Protein AF-A0A532TBY2-F1 (afdb_monomer_lite)

pLDDT: mean 79.14, std 16.91, range [34.44, 95.12]

Structure (mmCIF, N/CA/C/O backbone):
data_AF-A0A532TBY2-F1
#
_entry.id   AF-A0A532TBY2-F1
#
loop_
_atom_site.group_PDB
_atom_site.id
_atom_site.type_symbol
_atom_site.label_atom_id
_atom_site.label_alt_id
_atom_site.label_comp_id
_atom_site.label_asym_id
_atom_site.label_entity_id
_atom_site.label_seq_id
_atom_site.pdbx_PDB_ins_code
_atom_site.Cartn_x
_atom_site.Cartn_y
_atom_site.Cartn_z
_atom_site.occupancy
_atom_site.B_iso_or_equiv
_atom_site.auth_seq_id
_atom_site.auth_comp_id
_atom_site.auth_asym_id
_atom_site.auth_atom_id
_atom_site.pdbx_PDB_model_num
ATOM 1 N N . MET A 1 1 ? -52.867 -1.252 0.198 1.00 46.47 1 MET A N 1
ATOM 2 C CA . MET A 1 1 ? -51.679 -1.343 1.067 1.00 46.47 1 MET A CA 1
ATOM 3 C C . MET A 1 1 ? -50.885 -2.524 0.565 1.00 46.47 1 MET A C 1
ATOM 5 O O . MET A 1 1 ? -51.457 -3.604 0.496 1.00 46.47 1 MET A O 1
ATOM 9 N N . ASP A 1 2 ? -49.665 -2.277 0.098 1.00 40.75 2 ASP A N 1
ATOM 10 C CA . ASP A 1 2 ? -48.792 -3.314 -0.454 1.00 40.75 2 ASP A CA 1
ATOM 11 C C . ASP A 1 2 ? -48.255 -4.172 0.709 1.00 40.75 2 ASP A C 1
ATOM 13 O O . ASP A 1 2 ? -47.658 -3.603 1.628 1.00 40.75 2 ASP A O 1
ATOM 17 N N . PRO A 1 3 ? -48.514 -5.491 0.752 1.00 50.41 3 PRO A N 1
ATOM 18 C CA . PRO A 1 3 ? -48.144 -6.336 1.888 1.00 50.41 3 PRO A CA 1
ATOM 19 C C . PRO A 1 3 ? -46.635 -6.616 1.986 1.00 50.41 3 PRO A C 1
ATOM 21 O O . PRO A 1 3 ? -46.193 -7.155 2.996 1.00 50.41 3 PRO A O 1
ATOM 24 N N . ASP A 1 4 ? -45.853 -6.191 0.991 1.00 57.22 4 ASP A N 1
ATOM 25 C CA . ASP A 1 4 ? -44.396 -6.358 0.949 1.00 57.22 4 ASP A CA 1
ATOM 26 C C . ASP A 1 4 ? -43.616 -5.123 1.435 1.00 57.22 4 ASP A C 1
ATOM 28 O O . ASP A 1 4 ? -42.388 -5.086 1.356 1.00 57.22 4 ASP A O 1
ATOM 32 N N . PHE A 1 5 ? -44.292 -4.097 1.965 1.00 47.56 5 PHE A N 1
ATOM 33 C CA . PHE A 1 5 ? -43.602 -2.926 2.507 1.00 47.56 5 PHE A CA 1
ATOM 34 C C . PHE A 1 5 ? -43.036 -3.217 3.905 1.00 47.56 5 PHE A C 1
ATOM 36 O O . PHE A 1 5 ? -43.682 -2.996 4.932 1.00 47.56 5 PHE A O 1
ATOM 43 N N . ASN A 1 6 ? -41.811 -3.741 3.939 1.00 52.81 6 ASN A N 1
ATOM 44 C CA . ASN A 1 6 ? -41.070 -4.003 5.162 1.00 52.81 6 ASN A CA 1
ATOM 45 C C . ASN A 1 6 ? -40.498 -2.698 5.743 1.00 52.81 6 ASN A C 1
ATOM 47 O O . ASN A 1 6 ? -39.566 -2.105 5.205 1.00 52.81 6 ASN A O 1
ATOM 51 N N . TYR A 1 7 ? -41.032 -2.281 6.891 1.00 45.72 7 TYR A N 1
ATOM 52 C CA . TYR A 1 7 ? -40.627 -1.070 7.615 1.00 45.72 7 TYR A CA 1
ATOM 53 C C . TYR A 1 7 ? -39.122 -1.039 7.973 1.00 45.72 7 TYR A C 1
ATOM 55 O O . TYR A 1 7 ? -38.561 0.032 8.187 1.00 45.72 7 TYR A O 1
ATOM 63 N N . TYR A 1 8 ? -38.445 -2.195 7.994 1.00 48.31 8 TYR A N 1
ATOM 64 C CA . TYR A 1 8 ? -37.008 -2.301 8.270 1.00 48.31 8 TYR A CA 1
ATOM 65 C C . TYR A 1 8 ? -36.092 -1.909 7.096 1.00 48.31 8 TYR A C 1
ATOM 67 O O . TYR A 1 8 ? -34.895 -1.732 7.317 1.00 48.31 8 TYR A O 1
ATOM 75 N N . ASP A 1 9 ? -36.622 -1.723 5.883 1.00 49.41 9 ASP A N 1
ATOM 76 C CA . ASP A 1 9 ? -35.820 -1.345 4.707 1.00 49.41 9 ASP A CA 1
ATOM 77 C C . ASP A 1 9 ? -35.548 0.171 4.608 1.00 49.41 9 ASP A C 1
ATOM 79 O O . ASP A 1 9 ? -34.761 0.606 3.767 1.00 49.41 9 ASP A O 1
ATOM 83 N N . LEU A 1 10 ? -36.171 0.990 5.465 1.00 50.66 10 LEU A N 1
ATOM 84 C CA . LEU A 1 10 ? -36.073 2.454 5.402 1.00 50.66 10 LEU A CA 1
ATOM 85 C C . LEU A 1 10 ? -34.952 3.067 6.257 1.00 50.66 10 LEU A C 1
ATOM 87 O O . LEU A 1 10 ? -34.584 4.213 6.006 1.00 50.66 10 LEU A O 1
ATOM 91 N N . GLU A 1 11 ? -34.379 2.340 7.224 1.00 55.34 11 GLU A N 1
ATOM 92 C CA . GLU A 1 11 ? -33.404 2.933 8.165 1.00 55.34 11 GLU A CA 1
ATOM 93 C C . GLU A 1 11 ? -32.125 2.114 8.414 1.00 55.34 11 GLU A C 1
ATOM 95 O O . GLU A 1 11 ? -31.192 2.616 9.040 1.00 55.34 11 GLU A O 1
ATOM 100 N N . MET A 1 12 ? -32.013 0.891 7.889 1.00 52.00 12 MET A N 1
ATOM 101 C CA . MET A 1 12 ? -30.827 0.045 8.074 1.00 52.00 12 MET A CA 1
ATOM 102 C C . MET A 1 12 ? -30.286 -0.375 6.706 1.00 52.00 12 MET A C 1
ATOM 104 O O . MET A 1 12 ? -31.001 -0.956 5.893 1.00 52.00 12 MET A O 1
ATOM 108 N N . GLY A 1 13 ? -29.022 -0.047 6.423 1.00 55.56 13 GLY A N 1
ATOM 109 C CA . GLY A 1 13 ? -28.364 -0.444 5.175 1.00 55.56 13 GLY A CA 1
ATOM 110 C C . GLY A 1 13 ? -28.440 -1.959 4.964 1.00 55.56 13 GLY A C 1
ATOM 111 O O . GLY A 1 13 ? -28.493 -2.730 5.921 1.00 55.56 13 GLY A O 1
ATOM 112 N N . SER A 1 14 ? -28.448 -2.412 3.707 1.00 57.00 14 SER A N 1
ATOM 113 C CA . SER A 1 14 ? -28.702 -3.825 3.402 1.00 57.00 14 SER A CA 1
ATOM 114 C C . SER A 1 14 ? -27.767 -4.766 4.199 1.00 57.00 14 SER A C 1
ATOM 116 O O . SER A 1 14 ? -26.567 -4.486 4.316 1.00 57.00 14 SER A O 1
ATOM 118 N N . PRO A 1 15 ? -28.226 -5.943 4.680 1.00 66.06 15 PRO A N 1
ATOM 119 C CA . PRO A 1 15 ? -27.411 -6.860 5.497 1.00 66.06 15 PRO A CA 1
ATOM 120 C C . PRO A 1 15 ? -26.077 -7.295 4.861 1.00 66.06 15 PRO A C 1
ATOM 122 O O . PRO A 1 15 ? -25.187 -7.827 5.530 1.00 66.06 15 PRO A O 1
ATOM 125 N N . LYS A 1 16 ? -25.927 -7.117 3.542 1.00 67.56 16 LYS A N 1
ATOM 126 C CA . LYS A 1 16 ? -24.687 -7.366 2.795 1.00 67.56 16 LYS A CA 1
ATOM 127 C C . LYS A 1 16 ? -23.683 -6.218 2.935 1.00 67.56 16 LYS A C 1
ATOM 129 O O . LYS A 1 16 ? -22.479 -6.472 2.985 1.00 67.56 16 LYS A O 1
ATOM 134 N N . GLU A 1 17 ? -24.142 -4.975 2.990 1.00 66.62 17 GLU A N 1
ATOM 135 C CA . GLU A 1 17 ? -23.295 -3.787 3.130 1.00 66.62 17 GLU A CA 1
ATOM 136 C C . GLU A 1 17 ? -22.767 -3.627 4.552 1.00 66.62 17 GLU A C 1
ATOM 138 O O . GLU A 1 17 ? -21.581 -3.337 4.731 1.00 66.62 17 GLU A O 1
ATOM 143 N N . GLU A 1 18 ? -23.582 -3.937 5.558 1.00 69.31 18 GLU A N 1
ATOM 144 C CA . GLU A 1 18 ? -23.143 -3.971 6.955 1.00 69.31 18 GLU A CA 1
ATOM 145 C C . GLU A 1 18 ? -22.053 -5.023 7.176 1.00 69.31 18 GLU A C 1
ATOM 147 O O . GLU A 1 18 ? -20.987 -4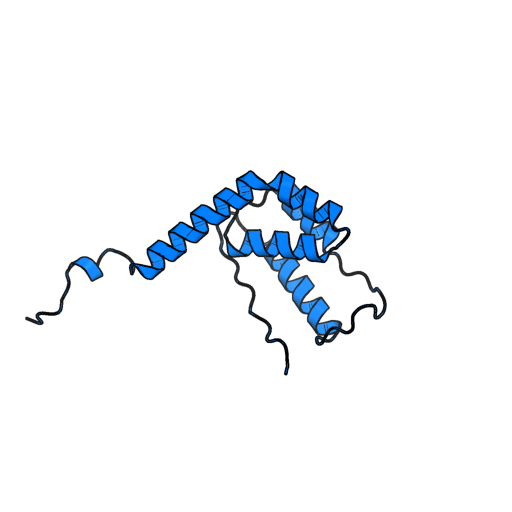.718 7.717 1.00 69.31 18 GLU A O 1
ATOM 152 N N . ARG A 1 19 ? -22.247 -6.247 6.661 1.00 72.31 19 ARG A N 1
ATOM 153 C CA . ARG A 1 19 ? -21.234 -7.316 6.732 1.00 72.31 19 ARG A CA 1
ATOM 154 C C . ARG A 1 19 ? -19.924 -6.931 6.060 1.00 72.31 19 ARG A C 1
ATOM 156 O O . ARG A 1 19 ? -18.855 -7.227 6.598 1.00 72.31 19 ARG A O 1
ATOM 163 N N . ARG A 1 20 ? -19.991 -6.285 4.890 1.00 77.00 20 ARG A N 1
ATOM 164 C CA . ARG A 1 20 ? -18.806 -5.784 4.173 1.00 77.00 20 ARG A CA 1
ATOM 165 C C . ARG A 1 20 ? -18.092 -4.715 4.990 1.00 77.00 20 ARG A C 1
ATOM 167 O O . ARG A 1 20 ? -16.873 -4.763 5.124 1.00 77.00 20 ARG A O 1
ATOM 174 N N . THR A 1 21 ? -18.841 -3.782 5.563 1.00 80.25 21 THR A N 1
ATOM 175 C CA . THR A 1 21 ? -18.299 -2.700 6.392 1.00 80.25 21 THR A CA 1
ATOM 176 C C . THR A 1 21 ? -17.634 -3.242 7.654 1.00 80.25 21 THR A C 1
ATOM 178 O O . THR A 1 21 ? -16.521 -2.833 7.988 1.00 80.25 21 THR A O 1
ATOM 181 N N . PHE A 1 22 ? -18.262 -4.213 8.318 1.00 83.19 22 PHE A N 1
ATOM 182 C CA . PHE A 1 22 ? -17.693 -4.898 9.474 1.00 83.19 22 PHE A CA 1
ATOM 183 C C . PHE A 1 22 ? -16.380 -5.604 9.130 1.00 83.19 22 PHE A C 1
ATOM 185 O O . PHE A 1 22 ? -15.372 -5.353 9.790 1.00 83.19 22 PHE A O 1
ATOM 192 N N . HIS A 1 23 ? -16.363 -6.425 8.073 1.00 83.06 23 HIS A N 1
ATOM 193 C CA . HIS A 1 23 ? -15.155 -7.139 7.645 1.00 83.06 23 HIS A CA 1
ATOM 194 C C . HIS A 1 23 ? -14.009 -6.182 7.336 1.00 83.06 23 HIS A C 1
ATOM 196 O O . HIS A 1 23 ? -12.881 -6.425 7.753 1.00 83.06 23 HIS A O 1
ATOM 202 N N . ARG A 1 24 ? -14.291 -5.058 6.673 1.00 83.00 24 ARG A N 1
ATOM 203 C CA . ARG A 1 24 ? -13.272 -4.041 6.389 1.00 83.00 24 ARG A CA 1
ATOM 204 C C . ARG A 1 24 ? -12.706 -3.430 7.663 1.00 83.00 24 ARG A C 1
ATOM 206 O O . ARG A 1 24 ? -11.496 -3.429 7.843 1.00 83.00 24 ARG A O 1
ATOM 213 N N . LYS A 1 25 ? -13.563 -2.997 8.594 1.00 86.25 25 LYS A N 1
ATOM 214 C CA . LYS A 1 25 ? -13.121 -2.452 9.891 1.00 86.25 25 LYS A CA 1
ATOM 215 C C . LYS A 1 25 ? -12.368 -3.480 10.736 1.00 86.25 25 LYS A C 1
ATOM 217 O O . LYS A 1 25 ? -11.506 -3.110 11.533 1.00 86.25 25 LYS A O 1
ATOM 222 N N . PHE A 1 26 ? -12.726 -4.756 10.636 1.00 89.50 26 PHE A N 1
ATOM 223 C CA . PHE A 1 26 ? -12.024 -5.838 11.316 1.00 89.50 26 PHE A CA 1
ATOM 224 C C . PHE A 1 26 ? -10.635 -6.058 10.704 1.00 89.50 26 PHE A C 1
ATOM 226 O O . PHE A 1 26 ? -9.640 -5.963 11.419 1.00 89.50 26 PHE A O 1
ATOM 233 N N . ASN A 1 27 ? -10.557 -6.234 9.384 1.00 90.31 27 ASN A N 1
ATOM 234 C CA . ASN A 1 27 ? -9.301 -6.446 8.665 1.00 90.31 27 ASN A CA 1
ATOM 235 C C . ASN A 1 27 ? -8.362 -5.243 8.784 1.00 90.31 27 ASN A C 1
ATOM 237 O O . ASN A 1 27 ? -7.187 -5.426 9.076 1.00 90.31 27 ASN A O 1
ATOM 241 N N . GLY A 1 28 ? -8.873 -4.014 8.670 1.00 89.88 28 GLY A N 1
ATOM 242 C CA . GLY A 1 28 ? -8.077 -2.804 8.876 1.00 89.88 28 GLY A CA 1
ATOM 243 C C . GLY A 1 28 ? -7.457 -2.742 10.276 1.00 89.88 28 GLY A C 1
ATOM 244 O O . GLY A 1 28 ? -6.294 -2.379 10.433 1.00 89.88 28 GLY A O 1
ATOM 245 N N . ARG A 1 29 ? -8.190 -3.178 11.311 1.00 92.00 29 ARG A N 1
ATOM 246 C CA . ARG A 1 29 ? -7.648 -3.290 12.676 1.00 92.00 29 ARG A CA 1
ATOM 247 C C . ARG A 1 29 ? -6.612 -4.401 12.811 1.00 92.00 29 ARG A C 1
ATOM 249 O O . ARG A 1 29 ? -5.649 -4.213 13.549 1.00 92.00 29 ARG A O 1
ATOM 256 N N . LEU A 1 30 ? -6.802 -5.527 12.129 1.00 92.69 30 LEU A N 1
ATOM 257 C CA . LEU A 1 30 ? -5.832 -6.620 12.111 1.00 92.69 30 LEU A CA 1
ATOM 258 C C . LEU A 1 30 ? -4.517 -6.171 11.463 1.00 92.69 30 LEU A C 1
ATOM 260 O O . LEU A 1 30 ? -3.462 -6.340 12.061 1.00 92.69 30 LEU A O 1
ATOM 264 N N . ILE A 1 31 ? -4.595 -5.512 10.304 1.00 92.44 31 ILE A N 1
ATOM 265 C CA . ILE A 1 31 ? -3.438 -4.942 9.600 1.00 92.44 31 ILE A CA 1
ATOM 266 C C . ILE A 1 31 ? -2.680 -3.980 10.516 1.00 92.44 31 ILE A C 1
ATOM 268 O O . ILE A 1 31 ? -1.474 -4.127 10.681 1.00 92.44 31 ILE A O 1
ATOM 272 N N . ASN A 1 32 ? -3.394 -3.072 11.192 1.00 90.88 32 ASN A N 1
ATOM 273 C CA . ASN A 1 32 ? -2.775 -2.135 12.131 1.00 90.88 32 ASN A CA 1
ATOM 274 C C . ASN A 1 32 ? -2.019 -2.834 13.271 1.00 90.88 32 ASN A C 1
ATOM 276 O O . ASN A 1 32 ? -0.997 -2.332 13.730 1.00 90.88 32 ASN A O 1
ATOM 280 N N . ARG A 1 33 ? -2.536 -3.967 13.763 1.00 92.81 33 ARG A N 1
ATOM 281 C CA . ARG A 1 33 ? -1.896 -4.740 14.837 1.00 92.81 33 ARG A CA 1
ATOM 282 C C . ARG A 1 33 ? -0.672 -5.506 14.355 1.00 92.81 33 ARG A C 1
ATOM 284 O O . ARG A 1 33 ? 0.238 -5.699 15.146 1.00 92.81 33 ARG A O 1
ATOM 291 N N . CYS A 1 34 ? -0.668 -5.921 13.094 1.00 92.44 34 CYS A N 1
ATOM 292 C CA . CYS A 1 34 ? 0.375 -6.753 12.506 1.00 92.44 34 CYS A CA 1
ATOM 293 C C . CYS A 1 34 ? 1.388 -5.947 11.677 1.00 92.44 34 CYS A C 1
ATOM 295 O O . CYS A 1 34 ? 2.041 -6.510 10.798 1.00 92.44 34 CYS A O 1
ATOM 297 N N . TYR A 1 35 ? 1.491 -4.625 11.872 1.00 88.25 35 TYR A N 1
ATOM 298 C CA . TYR A 1 35 ? 2.331 -3.798 11.005 1.00 88.25 35 TYR A CA 1
ATOM 299 C C . TYR A 1 35 ? 3.790 -4.216 11.015 1.00 88.25 35 TYR A C 1
ATOM 301 O O . TYR A 1 35 ? 4.390 -4.356 9.952 1.00 88.25 35 TYR A O 1
ATOM 309 N N . ASN A 1 36 ? 4.345 -4.434 12.202 1.00 90.25 36 ASN A N 1
ATOM 310 C CA . ASN A 1 36 ? 5.754 -4.769 12.356 1.00 90.25 36 ASN A CA 1
ATOM 311 C C . ASN A 1 36 ? 6.078 -6.089 11.655 1.00 90.25 36 ASN A C 1
ATOM 313 O O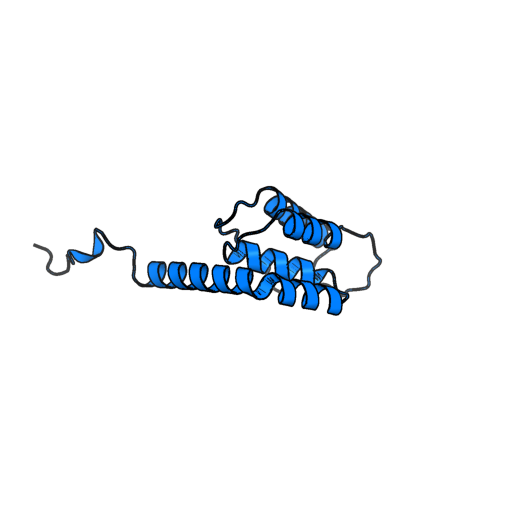 . ASN A 1 36 ? 7.068 -6.179 10.935 1.00 90.25 36 ASN A O 1
ATOM 317 N N . GLU A 1 37 ? 5.201 -7.079 11.793 1.00 93.62 37 GLU A N 1
ATOM 318 C CA . GLU A 1 37 ? 5.315 -8.384 11.158 1.00 93.62 37 GLU A CA 1
ATOM 319 C C . GLU A 1 37 ? 5.194 -8.269 9.636 1.00 93.62 37 GLU A C 1
ATOM 321 O O . GLU A 1 37 ? 6.013 -8.823 8.908 1.00 93.62 37 GLU A O 1
ATOM 326 N N . LEU A 1 38 ? 4.223 -7.501 9.134 1.00 91.12 38 LEU A N 1
ATOM 327 C CA . LEU A 1 38 ? 4.034 -7.286 7.697 1.00 91.12 38 LEU A CA 1
ATOM 328 C C . LEU A 1 38 ? 5.227 -6.560 7.060 1.00 91.12 38 LEU A C 1
ATOM 330 O O . LEU A 1 38 ? 5.676 -6.937 5.977 1.00 91.12 38 LEU A O 1
ATOM 334 N N . ILE A 1 39 ? 5.764 -5.546 7.738 1.00 91.00 39 ILE A N 1
ATOM 335 C CA . ILE A 1 39 ? 6.962 -4.812 7.313 1.00 91.00 39 ILE A CA 1
ATOM 336 C C . ILE A 1 39 ? 8.175 -5.737 7.327 1.00 91.00 39 ILE A C 1
ATOM 338 O O . ILE A 1 39 ? 8.930 -5.780 6.355 1.00 91.00 39 ILE A O 1
ATOM 342 N N . GLN A 1 40 ? 8.346 -6.523 8.390 1.00 92.56 40 GLN A N 1
ATOM 343 C CA . GLN A 1 40 ? 9.426 -7.495 8.491 1.00 92.56 40 GLN A CA 1
ATOM 344 C C . GLN A 1 40 ? 9.348 -8.529 7.363 1.00 92.56 40 GLN A C 1
ATOM 346 O O . GLN A 1 40 ? 10.359 -8.781 6.707 1.00 92.56 40 GLN A O 1
ATOM 351 N N . CYS A 1 41 ? 8.163 -9.069 7.072 1.00 90.44 41 CYS A N 1
ATOM 352 C CA . CYS A 1 41 ? 7.948 -9.961 5.936 1.00 90.44 41 CYS A CA 1
ATOM 353 C C . CYS A 1 41 ? 8.293 -9.280 4.604 1.00 90.44 41 CYS A C 1
ATOM 355 O O . CYS A 1 41 ? 8.952 -9.888 3.757 1.00 90.44 41 CYS A O 1
ATOM 357 N N . ALA A 1 42 ? 7.903 -8.014 4.416 1.00 89.50 42 ALA A N 1
ATOM 358 C CA . ALA A 1 42 ? 8.237 -7.262 3.210 1.00 89.50 42 ALA A CA 1
ATOM 359 C C . ALA A 1 42 ? 9.756 -7.104 3.040 1.00 89.50 42 ALA A C 1
ATOM 361 O O . ALA A 1 42 ? 10.279 -7.386 1.960 1.00 89.50 42 ALA A O 1
ATOM 362 N N . HIS A 1 43 ? 10.480 -6.766 4.108 1.00 88.69 43 HIS A N 1
ATOM 363 C CA . HIS A 1 43 ? 11.942 -6.702 4.095 1.00 88.69 43 HIS A CA 1
ATOM 364 C C . HIS A 1 43 ? 12.593 -8.065 3.823 1.00 88.69 43 HIS A C 1
ATOM 366 O O . HIS A 1 43 ? 13.474 -8.161 2.970 1.00 88.69 43 HIS A O 1
ATOM 372 N N . GLN A 1 44 ? 12.144 -9.126 4.498 1.00 91.62 44 GLN A N 1
ATOM 373 C CA . GLN A 1 44 ? 12.686 -10.481 4.342 1.00 91.62 44 GLN A CA 1
ATOM 374 C C . GLN A 1 44 ? 12.481 -11.046 2.935 1.00 91.62 44 GLN A C 1
ATOM 376 O O . GLN A 1 44 ? 13.316 -11.804 2.449 1.00 91.62 44 GLN A O 1
ATOM 381 N N . SER A 1 45 ? 11.398 -10.657 2.257 1.00 86.12 45 SER A N 1
ATOM 382 C CA . SER A 1 45 ? 11.111 -11.113 0.895 1.00 86.12 45 SER A CA 1
ATOM 383 C C . SER A 1 45 ? 12.137 -10.647 -0.146 1.00 86.12 45 SER A C 1
ATOM 385 O O . SER A 1 45 ? 12.159 -11.180 -1.255 1.00 86.12 45 SER A O 1
ATOM 387 N N . ASN A 1 46 ? 12.941 -9.622 0.174 1.00 78.31 46 ASN A N 1
ATOM 388 C CA . ASN A 1 46 ? 13.829 -8.926 -0.761 1.00 78.31 46 ASN A CA 1
ATOM 389 C C . ASN A 1 46 ? 13.124 -8.533 -2.082 1.00 78.31 46 ASN A C 1
ATOM 391 O O . ASN A 1 46 ? 13.728 -8.492 -3.156 1.00 78.31 46 ASN A O 1
ATOM 395 N N . SER A 1 47 ? 11.811 -8.282 -2.014 1.00 82.19 47 SER A N 1
ATOM 396 C CA . SER A 1 47 ? 10.951 -8.029 -3.164 1.00 82.19 47 SER A CA 1
ATOM 397 C C . SER A 1 47 ? 10.186 -6.729 -2.991 1.00 82.19 47 SER A C 1
ATOM 399 O O . SER A 1 47 ? 9.412 -6.538 -2.057 1.00 82.19 47 SER A O 1
ATOM 401 N N . ARG A 1 48 ? 10.322 -5.843 -3.976 1.00 83.38 48 ARG A N 1
ATOM 402 C CA . ARG A 1 48 ? 9.561 -4.586 -4.042 1.00 83.38 48 ARG A CA 1
ATOM 403 C C . ARG A 1 48 ? 8.058 -4.814 -4.131 1.00 83.38 48 ARG A C 1
ATOM 405 O O . ARG A 1 48 ? 7.279 -4.034 -3.595 1.00 83.38 48 ARG A O 1
ATOM 412 N N . PHE A 1 49 ? 7.652 -5.921 -4.754 1.00 85.06 49 PHE A N 1
ATOM 413 C CA . PHE A 1 49 ? 6.247 -6.301 -4.824 1.00 85.06 49 PHE A CA 1
ATOM 414 C C . PHE A 1 49 ? 5.641 -6.563 -3.447 1.00 85.06 49 PHE A C 1
ATOM 416 O O . PHE A 1 49 ? 4.443 -6.363 -3.292 1.00 85.06 49 PHE A O 1
ATOM 423 N N . ALA A 1 50 ? 6.434 -6.949 -2.442 1.00 89.75 50 ALA A N 1
ATOM 424 C CA . ALA A 1 50 ? 5.916 -7.106 -1.089 1.00 89.75 50 ALA A CA 1
ATOM 425 C C . ALA A 1 50 ? 5.511 -5.755 -0.478 1.00 89.75 50 ALA A C 1
ATOM 427 O O . ALA A 1 50 ? 4.461 -5.664 0.151 1.00 89.75 50 ALA A O 1
ATOM 428 N N . PHE A 1 51 ? 6.268 -4.685 -0.746 1.00 92.00 51 PHE A N 1
ATOM 429 C CA . PHE A 1 51 ? 5.874 -3.327 -0.354 1.00 92.00 51 PHE A CA 1
ATOM 430 C C . PHE A 1 51 ? 4.659 -2.826 -1.141 1.00 92.00 51 PHE A C 1
ATOM 432 O O . PHE A 1 51 ? 3.787 -2.178 -0.564 1.00 92.00 51 PHE A O 1
ATOM 439 N N . HIS A 1 52 ? 4.547 -3.175 -2.428 1.00 91.25 52 HIS A N 1
ATOM 440 C CA . HIS A 1 52 ? 3.340 -2.873 -3.207 1.00 91.25 52 HIS A CA 1
ATOM 441 C C . HIS A 1 52 ? 2.115 -3.585 -2.621 1.00 91.25 52 HIS A C 1
ATOM 443 O O . HIS A 1 52 ? 1.086 -2.954 -2.405 1.00 91.25 52 HIS A O 1
ATOM 449 N N . ALA A 1 53 ? 2.235 -4.881 -2.323 1.00 90.62 53 ALA A N 1
ATOM 450 C CA . ALA A 1 53 ? 1.167 -5.676 -1.728 1.00 90.62 53 ALA A CA 1
ATOM 451 C C . ALA A 1 53 ? 0.758 -5.125 -0.357 1.00 90.62 53 ALA A C 1
ATOM 453 O O . ALA A 1 53 ? -0.432 -4.980 -0.096 1.00 90.62 53 ALA A O 1
ATOM 454 N N . LEU A 1 54 ? 1.727 -4.745 0.481 1.00 93.31 54 LEU A N 1
ATOM 455 C CA . LEU A 1 54 ? 1.463 -4.097 1.763 1.00 93.31 54 LEU A CA 1
ATOM 456 C C . LEU A 1 54 ? 0.653 -2.808 1.583 1.00 93.31 54 LEU A C 1
ATOM 458 O O . LEU A 1 54 ? -0.376 -2.637 2.234 1.00 93.31 54 LEU A O 1
ATOM 462 N N . GLY A 1 55 ? 1.075 -1.929 0.671 1.00 94.19 55 GLY A N 1
ATOM 463 C CA . GLY A 1 55 ? 0.342 -0.699 0.378 1.00 94.19 55 GLY A CA 1
ATOM 464 C C . GLY A 1 55 ? -1.072 -0.969 -0.131 1.00 94.19 55 GLY A C 1
ATOM 465 O O . GLY A 1 55 ? -2.017 -0.377 0.377 1.00 94.19 55 GLY A O 1
ATOM 466 N N . VAL A 1 56 ? -1.240 -1.901 -1.072 1.00 93.12 56 VAL A N 1
ATOM 467 C CA . VAL A 1 56 ? -2.562 -2.282 -1.596 1.00 93.12 56 VAL A CA 1
ATOM 468 C C . VAL A 1 56 ? -3.465 -2.810 -0.483 1.00 93.12 56 VAL A C 1
ATOM 470 O O . VAL A 1 56 ? -4.591 -2.342 -0.358 1.00 93.12 56 VAL A O 1
ATOM 473 N N . ILE A 1 57 ? -2.971 -3.707 0.373 1.00 92.00 57 ILE A N 1
ATOM 474 C CA . ILE A 1 57 ? -3.738 -4.258 1.498 1.00 92.00 57 ILE A CA 1
ATOM 475 C C . ILE A 1 57 ? -4.193 -3.141 2.448 1.00 92.00 57 ILE A C 1
ATOM 477 O O . ILE A 1 57 ? -5.355 -3.109 2.851 1.00 92.00 57 ILE A O 1
ATOM 481 N N . ILE A 1 58 ? -3.315 -2.193 2.786 1.00 93.69 58 ILE A N 1
ATOM 482 C CA . ILE A 1 58 ? -3.681 -1.062 3.652 1.00 93.69 58 ILE A CA 1
ATOM 483 C C . ILE A 1 58 ? -4.792 -0.224 3.010 1.00 93.69 58 ILE A C 1
ATOM 485 O O . ILE A 1 58 ? -5.797 0.066 3.660 1.00 93.69 58 ILE A O 1
ATOM 489 N N . LEU A 1 59 ? -4.624 0.122 1.734 1.00 94.19 59 LEU A N 1
ATOM 490 C CA . LEU A 1 59 ? -5.541 0.958 0.962 1.00 94.19 59 LEU A CA 1
ATOM 491 C C . LEU A 1 59 ? -6.915 0.300 0.737 1.00 94.19 59 LEU A C 1
ATOM 493 O O . LEU A 1 59 ? -7.946 0.966 0.828 1.00 94.19 59 LEU A O 1
ATOM 497 N N . GLU A 1 60 ? -6.956 -1.007 0.473 1.00 91.69 60 GLU A N 1
ATOM 498 C CA . GLU A 1 60 ? -8.201 -1.746 0.225 1.00 91.69 60 GLU A CA 1
ATOM 499 C C . GLU A 1 60 ? -9.053 -1.924 1.486 1.00 91.69 60 GLU A C 1
ATOM 501 O O . GLU A 1 60 ? -10.287 -1.965 1.411 1.00 91.69 60 GLU A O 1
ATOM 506 N N . TYR A 1 61 ? -8.409 -2.028 2.649 1.00 92.19 61 TYR A N 1
ATOM 507 C CA . TYR A 1 61 ? -9.091 -2.219 3.929 1.00 92.19 61 TYR A CA 1
ATOM 508 C C . TYR A 1 61 ? -9.226 -0.939 4.755 1.00 92.19 61 TYR A C 1
ATOM 510 O O . TYR A 1 61 ? -9.833 -0.983 5.828 1.00 92.19 61 TYR A O 1
ATOM 518 N N . GLY A 1 62 ? -8.707 0.189 4.268 1.00 91.69 62 GLY A N 1
ATOM 519 C CA . GLY A 1 62 ? -8.738 1.461 4.983 1.00 91.69 62 GLY A CA 1
ATOM 520 C C . GLY A 1 62 ? -7.975 1.409 6.307 1.00 91.69 62 GLY A C 1
ATOM 521 O O . GLY A 1 62 ? -8.422 1.962 7.313 1.00 91.69 62 GLY A O 1
ATOM 522 N N . ALA A 1 63 ? -6.861 0.674 6.356 1.00 93.81 63 ALA A N 1
ATOM 523 C CA . ALA A 1 63 ? -6.037 0.599 7.559 1.00 93.81 63 ALA A CA 1
ATOM 524 C C . ALA A 1 63 ? -5.292 1.930 7.785 1.00 93.81 63 ALA A C 1
ATOM 526 O O . ALA A 1 63 ? -5.073 2.704 6.853 1.00 93.81 63 ALA A O 1
ATOM 527 N N . LYS A 1 64 ? -4.922 2.238 9.031 1.00 93.44 64 LYS A N 1
ATOM 528 C CA . LYS A 1 64 ? -4.243 3.507 9.342 1.00 93.44 64 LYS A CA 1
ATOM 529 C C . LYS A 1 64 ? -2.841 3.476 8.770 1.00 93.44 64 LYS A C 1
ATOM 531 O O . LYS A 1 64 ? -2.134 2.535 9.090 1.00 93.44 64 LYS A O 1
ATOM 536 N N . MET A 1 65 ? -2.397 4.464 8.013 1.00 93.56 65 MET A N 1
ATOM 537 C CA . MET A 1 65 ? -1.061 4.463 7.421 1.00 93.56 65 MET A CA 1
ATOM 538 C C . MET A 1 65 ? -0.220 5.591 8.021 1.00 93.56 65 MET A C 1
ATOM 540 O O . MET A 1 65 ? -0.248 6.704 7.497 1.00 93.56 65 MET A O 1
ATOM 544 N N . PRO A 1 66 ? 0.558 5.321 9.088 1.00 92.25 66 PRO A N 1
ATOM 545 C CA . PRO A 1 66 ? 1.503 6.300 9.606 1.00 92.25 66 PRO A CA 1
ATOM 546 C C . PRO A 1 66 ? 2.456 6.785 8.508 1.00 92.25 66 PRO A C 1
ATOM 548 O O . PRO A 1 66 ? 2.856 6.004 7.638 1.00 92.25 66 PRO A O 1
ATOM 551 N N . ASP A 1 67 ? 2.869 8.050 8.580 1.00 92.81 67 ASP A N 1
ATOM 552 C CA . ASP A 1 67 ? 3.733 8.673 7.569 1.00 92.81 67 ASP A CA 1
ATOM 553 C C . ASP A 1 67 ? 5.044 7.913 7.348 1.00 92.81 67 ASP A C 1
ATOM 555 O O . ASP A 1 67 ? 5.551 7.858 6.230 1.00 92.81 67 ASP A O 1
ATOM 559 N N . GLU A 1 68 ? 5.587 7.292 8.393 1.00 91.69 68 GLU A N 1
ATOM 560 C CA . GLU A 1 68 ? 6.783 6.449 8.318 1.00 91.69 68 GLU A CA 1
ATOM 561 C C . GLU A 1 68 ? 6.562 5.226 7.420 1.00 91.69 68 GLU A C 1
ATOM 563 O O . GLU A 1 68 ? 7.386 4.932 6.555 1.00 91.69 68 GLU A O 1
ATOM 568 N N . ILE A 1 69 ? 5.410 4.562 7.555 1.00 91.31 69 ILE A N 1
ATOM 569 C CA . ILE A 1 69 ? 5.030 3.410 6.727 1.00 91.31 69 ILE A CA 1
ATOM 570 C C . ILE A 1 69 ? 4.759 3.856 5.294 1.00 91.31 69 ILE A C 1
ATOM 572 O O . ILE A 1 69 ? 5.217 3.216 4.347 1.00 91.31 69 ILE A O 1
ATOM 576 N N . LYS A 1 70 ? 4.068 4.989 5.125 1.00 94.19 70 LYS A N 1
ATOM 577 C CA . LYS A 1 70 ? 3.814 5.592 3.812 1.00 94.19 70 LYS A CA 1
ATOM 578 C C . LYS A 1 70 ? 5.130 5.880 3.082 1.00 94.19 70 LYS A C 1
ATOM 580 O O . LYS A 1 70 ? 5.307 5.450 1.942 1.00 94.19 70 LYS A O 1
ATOM 585 N N . LYS A 1 71 ? 6.077 6.549 3.749 1.00 93.50 71 LYS A N 1
ATOM 586 C CA . LYS A 1 71 ? 7.420 6.835 3.217 1.00 93.50 71 LYS A CA 1
ATOM 587 C C . LYS A 1 71 ? 8.168 5.552 2.872 1.00 93.50 71 LYS A C 1
ATOM 589 O O . LYS A 1 71 ? 8.656 5.434 1.752 1.00 93.50 71 LYS A 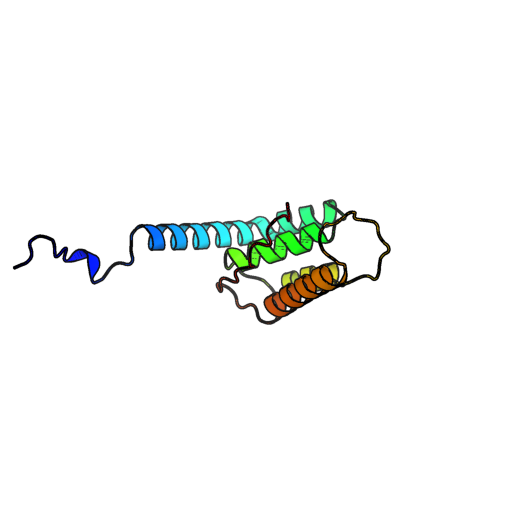O 1
ATOM 594 N N . LEU A 1 72 ? 8.173 4.573 3.778 1.00 92.88 72 LEU A N 1
ATOM 595 C CA . LEU A 1 72 ? 8.831 3.285 3.573 1.00 92.88 72 LEU A CA 1
ATOM 596 C C . LEU A 1 72 ? 8.314 2.571 2.317 1.00 92.88 72 LEU A C 1
ATOM 598 O O . LEU A 1 72 ? 9.108 2.111 1.493 1.00 92.88 72 LEU A O 1
ATOM 602 N N . ILE A 1 73 ? 6.992 2.499 2.138 1.00 93.25 73 ILE A N 1
ATOM 603 C CA . ILE A 1 73 ? 6.385 1.881 0.954 1.00 93.25 73 ILE A CA 1
ATOM 604 C C . ILE A 1 73 ? 6.802 2.645 -0.305 1.00 93.25 73 ILE A C 1
ATOM 606 O O . ILE A 1 73 ? 7.270 2.024 -1.258 1.00 93.25 73 ILE A O 1
ATOM 610 N N . ILE A 1 74 ? 6.692 3.977 -0.319 1.00 92.50 74 ILE A N 1
ATOM 611 C CA . ILE A 1 74 ? 7.029 4.804 -1.490 1.00 92.50 74 ILE A CA 1
ATOM 612 C C . ILE A 1 74 ? 8.505 4.655 -1.882 1.00 92.50 74 ILE A C 1
ATOM 614 O O . ILE A 1 74 ? 8.820 4.481 -3.062 1.00 92.50 74 ILE A O 1
ATOM 618 N N . GLU A 1 75 ? 9.420 4.682 -0.916 1.00 91.38 75 GLU A N 1
ATOM 619 C CA . GLU A 1 75 ? 10.859 4.535 -1.155 1.00 91.38 75 GLU A CA 1
ATOM 620 C C . GLU A 1 75 ? 11.205 3.182 -1.781 1.00 91.38 75 GLU A C 1
ATOM 622 O O . GLU A 1 75 ? 11.992 3.116 -2.732 1.00 91.38 75 GLU A O 1
ATOM 627 N N . ASN A 1 76 ? 10.553 2.115 -1.318 1.00 89.50 76 ASN A N 1
ATOM 628 C CA . ASN A 1 76 ? 10.731 0.768 -1.855 1.00 89.50 76 ASN A CA 1
ATOM 629 C C . ASN A 1 76 ? 9.977 0.531 -3.176 1.00 89.50 76 ASN A C 1
ATOM 631 O O . ASN A 1 76 ? 10.308 -0.403 -3.910 1.00 89.50 76 ASN A O 1
ATOM 635 N N . SER A 1 77 ? 9.034 1.410 -3.526 1.00 86.62 77 SER A N 1
ATOM 636 C CA . SER A 1 77 ? 8.217 1.342 -4.746 1.00 86.62 77 SER A CA 1
ATOM 637 C C . SER A 1 77 ? 8.770 2.177 -5.908 1.00 86.62 77 SER A C 1
ATOM 639 O O . SER A 1 77 ? 8.104 2.349 -6.923 1.00 86.62 77 SER A O 1
ATOM 641 N N . ARG A 1 78 ? 9.986 2.733 -5.817 1.00 82.50 78 ARG A N 1
ATOM 642 C CA . ARG A 1 78 ? 10.547 3.554 -6.908 1.00 82.50 78 ARG A CA 1
ATOM 643 C C . ARG A 1 78 ? 10.747 2.743 -8.189 1.00 82.50 78 ARG A C 1
ATOM 645 O O . ARG A 1 78 ? 11.368 1.675 -8.166 1.00 82.50 78 ARG A O 1
ATOM 652 N N . TRP A 1 79 ? 10.312 3.291 -9.326 1.00 78.62 79 TRP A N 1
ATOM 653 C CA . TRP A 1 79 ? 10.642 2.729 -10.636 1.00 78.62 79 TRP A CA 1
ATOM 654 C C . TRP A 1 79 ? 12.164 2.680 -10.798 1.00 78.62 79 TRP A C 1
ATOM 656 O O . TRP A 1 79 ? 12.838 3.700 -10.690 1.00 78.62 79 TRP A O 1
ATOM 666 N N . ILE A 1 80 ? 12.709 1.489 -11.033 1.00 72.06 80 ILE A N 1
ATOM 667 C CA . ILE A 1 80 ? 14.090 1.335 -11.485 1.00 72.06 80 ILE A CA 1
ATOM 668 C C . ILE A 1 80 ? 14.008 0.861 -12.924 1.00 72.06 80 ILE A C 1
ATOM 670 O O . ILE A 1 80 ? 13.359 -0.152 -13.199 1.00 72.06 80 ILE A O 1
ATOM 674 N N . ASP A 1 81 ? 14.693 1.574 -13.817 1.00 57.34 81 ASP A N 1
ATOM 675 C CA . ASP A 1 81 ? 14.938 1.145 -15.190 1.00 57.34 81 ASP A CA 1
ATOM 676 C C . ASP A 1 81 ? 15.840 -0.099 -15.167 1.00 57.34 81 ASP A C 1
ATOM 678 O O . ASP A 1 81 ? 17.063 -0.058 -15.268 1.00 57.34 81 ASP A O 1
ATOM 682 N N . GLY A 1 82 ? 15.210 -1.242 -14.915 1.00 51.56 82 GLY A N 1
ATOM 683 C CA . GLY A 1 82 ? 15.850 -2.524 -14.695 1.00 51.56 82 GLY A CA 1
ATOM 684 C C . GLY A 1 82 ? 15.375 -3.518 -15.737 1.00 51.56 82 GLY A C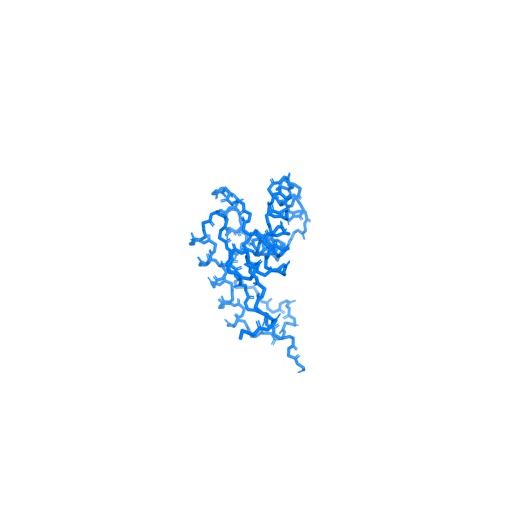 1
ATOM 685 O O . GLY A 1 82 ? 14.317 -4.121 -15.581 1.00 51.56 82 GLY A O 1
ATOM 686 N N . ARG A 1 83 ? 16.184 -3.661 -16.792 1.00 46.44 83 ARG A N 1
ATOM 687 C CA . ARG A 1 83 ? 16.194 -4.724 -17.814 1.00 46.44 83 ARG A CA 1
ATOM 688 C C . ARG A 1 83 ? 15.275 -5.912 -17.505 1.00 46.44 83 ARG A C 1
ATOM 690 O O . ARG A 1 83 ? 15.542 -6.640 -16.554 1.00 46.44 83 ARG A O 1
ATOM 697 N N . ASN A 1 84 ? 14.271 -6.123 -18.360 1.00 47.62 84 ASN A N 1
ATOM 698 C CA . ASN A 1 84 ? 13.798 -7.404 -18.923 1.00 47.62 84 ASN A CA 1
ATOM 699 C C . ASN A 1 84 ? 13.791 -8.686 -18.057 1.00 47.62 84 ASN A C 1
ATOM 701 O O . ASN A 1 84 ? 13.774 -9.780 -18.609 1.00 47.62 84 ASN A O 1
ATOM 705 N N . ARG A 1 85 ? 13.773 -8.615 -16.723 1.00 48.22 85 ARG A N 1
ATOM 706 C CA . ARG A 1 85 ? 13.831 -9.820 -15.874 1.00 48.22 85 ARG A CA 1
ATOM 707 C C . ARG A 1 85 ? 12.488 -10.489 -15.636 1.00 48.22 85 ARG A C 1
ATOM 709 O O . ARG A 1 85 ? 12.443 -11.555 -15.037 1.00 48.22 85 ARG A O 1
ATOM 716 N N . PHE A 1 86 ? 11.413 -9.917 -16.160 1.00 51.88 86 PHE A N 1
ATOM 717 C CA . PHE A 1 86 ? 10.105 -10.530 -16.077 1.00 51.88 86 PHE A CA 1
ATOM 718 C C . PHE A 1 86 ? 9.498 -10.672 -17.467 1.00 51.88 86 PHE A C 1
ATOM 720 O O . PHE A 1 86 ? 9.254 -9.672 -18.145 1.00 51.88 86 PHE A O 1
ATOM 727 N N . LYS A 1 87 ? 9.196 -11.918 -17.851 1.00 53.84 87 LYS A N 1
ATOM 728 C CA . LYS A 1 87 ? 8.176 -12.244 -18.856 1.00 53.84 87 LYS A CA 1
ATOM 729 C C . LYS A 1 87 ? 6.802 -11.847 -18.295 1.00 53.84 87 LYS A C 1
ATOM 731 O O . LYS A 1 87 ? 5.990 -12.700 -17.960 1.00 53.84 87 LYS A O 1
ATOM 736 N N . HIS A 1 88 ? 6.573 -10.556 -18.074 1.00 60.12 88 HIS A N 1
ATOM 737 C CA . HIS A 1 88 ? 5.262 -10.062 -17.670 1.00 60.12 88 HIS A CA 1
ATOM 738 C C . HIS A 1 88 ? 4.423 -9.791 -18.912 1.00 60.12 88 HIS A C 1
ATOM 740 O O . HIS A 1 88 ? 4.926 -9.246 -19.890 1.00 60.12 88 HIS A O 1
ATOM 746 N N . LYS A 1 89 ? 3.140 -10.158 -18.835 1.00 65.06 89 LYS A N 1
ATOM 747 C CA . LYS A 1 89 ? 2.157 -9.943 -19.904 1.00 65.06 89 LYS A CA 1
ATOM 748 C C . LYS A 1 89 ? 1.937 -8.451 -20.211 1.00 65.06 89 LYS A C 1
ATOM 750 O O . LYS A 1 89 ? 1.622 -8.110 -21.340 1.00 65.06 89 LYS A O 1
ATOM 755 N N . LEU A 1 90 ? 2.143 -7.575 -19.220 1.00 69.25 90 LEU A N 1
ATOM 756 C CA . LEU A 1 90 ? 1.973 -6.125 -19.357 1.00 69.25 90 LEU A CA 1
ATOM 757 C C . LEU A 1 90 ? 3.232 -5.430 -19.880 1.00 69.25 90 LEU A C 1
ATOM 759 O O . LEU A 1 90 ? 4.355 -5.663 -19.396 1.00 69.25 90 LEU A O 1
ATOM 763 N N . ALA A 1 91 ? 3.023 -4.482 -20.792 1.00 78.31 91 ALA A N 1
ATOM 764 C CA . ALA A 1 91 ? 4.091 -3.652 -21.322 1.00 78.31 91 ALA A CA 1
ATOM 765 C C . ALA A 1 91 ? 4.780 -2.861 -20.186 1.00 78.31 91 ALA A C 1
ATOM 767 O O . ALA A 1 91 ? 4.144 -2.493 -19.192 1.00 78.31 91 ALA A O 1
ATOM 768 N N . PRO A 1 92 ? 6.093 -2.573 -20.285 1.00 78.31 92 PRO A N 1
ATOM 769 C CA . PRO A 1 92 ? 6.790 -1.739 -19.302 1.00 78.31 92 PRO A CA 1
ATOM 770 C C . PRO A 1 92 ? 6.096 -0.393 -19.035 1.00 78.31 92 PRO A C 1
ATOM 772 O O . PRO A 1 92 ? 6.057 0.064 -17.895 1.00 78.31 92 PRO A O 1
ATOM 775 N N . THR A 1 93 ? 5.509 0.212 -20.070 1.00 82.69 93 THR A N 1
ATOM 776 C CA . THR A 1 93 ? 4.751 1.470 -20.002 1.00 82.69 93 THR A CA 1
ATOM 777 C C . THR A 1 93 ? 3.496 1.356 -19.138 1.00 82.69 93 THR A C 1
ATOM 779 O O . THR A 1 93 ? 3.245 2.230 -18.310 1.00 82.69 93 THR A O 1
ATOM 782 N N . GLU A 1 94 ? 2.739 0.266 -19.262 1.00 82.69 94 GLU A N 1
ATOM 783 C CA . GLU A 1 94 ? 1.545 0.012 -18.447 1.00 82.69 94 GLU A CA 1
ATOM 784 C C . GLU A 1 94 ? 1.916 -0.227 -16.988 1.00 82.69 94 GLU A C 1
ATOM 786 O O . GLU A 1 94 ? 1.340 0.385 -16.093 1.00 82.69 94 GLU A O 1
ATOM 791 N N . ARG A 1 95 ? 2.943 -1.046 -16.733 1.00 80.00 95 ARG A N 1
ATOM 792 C CA . ARG A 1 95 ? 3.449 -1.283 -15.371 1.00 80.00 95 ARG A CA 1
ATOM 793 C C . ARG A 1 95 ? 3.897 0.010 -14.698 1.00 80.00 95 ARG A C 1
ATOM 795 O O . ARG A 1 95 ? 3.595 0.230 -13.529 1.00 80.00 95 ARG A O 1
ATOM 802 N N . LYS A 1 96 ? 4.573 0.882 -15.447 1.00 85.81 96 LYS A N 1
ATOM 803 C CA . LYS A 1 96 ? 4.972 2.212 -14.983 1.00 85.81 96 LYS A CA 1
ATOM 804 C C . LYS A 1 96 ? 3.752 3.082 -14.659 1.00 85.81 96 LYS A C 1
ATOM 806 O O . LYS A 1 96 ? 3.740 3.724 -13.614 1.00 85.81 96 LYS A O 1
ATOM 811 N N . LYS A 1 97 ? 2.707 3.055 -15.494 1.00 87.25 97 LYS A N 1
ATOM 812 C CA . LYS A 1 97 ? 1.439 3.756 -15.229 1.00 87.25 97 LYS A CA 1
ATOM 813 C C . LYS A 1 97 ? 0.771 3.264 -13.941 1.00 87.25 97 LYS A C 1
ATOM 815 O O . LYS A 1 97 ? 0.409 4.093 -13.115 1.00 87.25 97 LYS A O 1
ATOM 820 N N . TYR A 1 98 ? 0.663 1.949 -13.739 1.00 87.25 98 TYR A N 1
ATOM 821 C CA . TYR A 1 98 ? 0.098 1.379 -12.508 1.00 87.25 98 TYR A CA 1
ATOM 822 C C . TYR A 1 98 ? 0.904 1.753 -11.269 1.00 87.25 98 TYR A C 1
ATOM 824 O O . TYR A 1 98 ? 0.325 2.082 -10.239 1.00 87.25 98 TYR A O 1
ATOM 832 N N . LEU A 1 99 ? 2.233 1.738 -11.367 1.00 89.44 99 LEU A N 1
ATOM 833 C CA . LEU A 1 99 ? 3.093 2.128 -10.259 1.00 89.44 99 LEU A CA 1
ATOM 834 C C . LEU A 1 99 ? 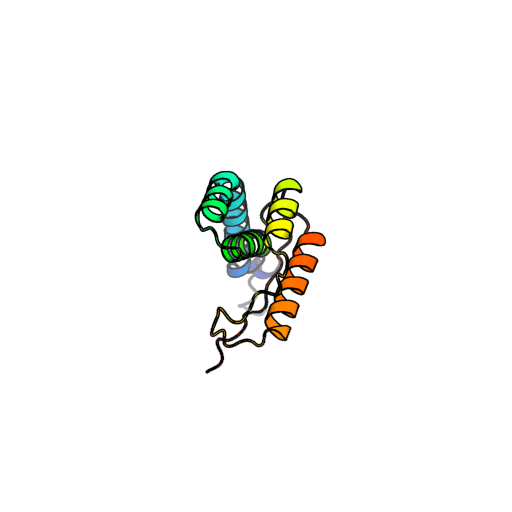2.895 3.597 -9.872 1.00 89.44 99 LEU A C 1
ATOM 836 O O . LEU A 1 99 ? 2.809 3.910 -8.689 1.00 89.44 99 LEU A O 1
ATOM 840 N N . PHE A 1 100 ? 2.797 4.497 -10.852 1.00 91.25 100 PHE A N 1
ATOM 841 C CA . PHE A 1 100 ? 2.541 5.906 -10.566 1.00 91.25 100 PHE A CA 1
ATOM 842 C C . PHE A 1 100 ? 1.136 6.157 -10.025 1.00 91.25 100 PHE A C 1
ATOM 844 O O . PHE A 1 100 ? 1.005 6.940 -9.091 1.00 91.25 100 PHE A O 1
ATOM 851 N N . ASP A 1 101 ? 0.113 5.477 -10.549 1.00 92.00 101 ASP A N 1
ATOM 852 C CA . ASP A 1 101 ? -1.248 5.535 -9.997 1.00 92.00 101 ASP A CA 1
ATOM 853 C C . ASP A 1 101 ? -1.276 5.060 -8.537 1.00 92.00 101 ASP A C 1
ATOM 855 O O . ASP A 1 101 ? -1.842 5.717 -7.668 1.00 92.00 101 ASP A O 1
ATOM 859 N N . PHE A 1 102 ? -0.587 3.958 -8.239 1.00 92.44 102 PHE A N 1
ATOM 860 C CA . PHE A 1 102 ? -0.421 3.457 -6.879 1.00 92.44 102 PHE A CA 1
ATOM 861 C C . PHE A 1 102 ? 0.270 4.471 -5.958 1.00 92.44 102 PHE A C 1
ATOM 863 O O . PHE A 1 102 ? -0.230 4.744 -4.868 1.00 92.44 102 PHE A O 1
ATOM 870 N N . ILE A 1 103 ? 1.384 5.066 -6.395 1.00 93.12 103 ILE A N 1
ATOM 871 C CA . ILE A 1 103 ? 2.107 6.072 -5.605 1.00 93.12 103 ILE A CA 1
ATOM 872 C C . ILE A 1 103 ? 1.247 7.324 -5.386 1.00 93.12 103 ILE A C 1
ATOM 874 O O . ILE A 1 103 ? 1.211 7.835 -4.270 1.00 93.12 103 ILE A O 1
ATOM 878 N N . ALA A 1 104 ? 0.531 7.803 -6.407 1.00 94.06 104 ALA A N 1
ATOM 879 C CA . ALA A 1 104 ? -0.370 8.948 -6.278 1.00 94.06 104 ALA A CA 1
ATOM 880 C C . ALA A 1 104 ? -1.463 8.678 -5.234 1.00 94.06 104 ALA A C 1
ATOM 882 O O . ALA A 1 104 ? -1.647 9.465 -4.308 1.00 94.06 104 ALA A O 1
ATOM 883 N N . LYS A 1 105 ? -2.095 7.500 -5.304 1.00 94.50 105 LYS A N 1
ATOM 884 C CA . LYS A 1 105 ? -3.087 7.056 -4.319 1.00 94.50 105 LYS A CA 1
ATOM 885 C C . LYS A 1 105 ? -2.519 6.971 -2.906 1.00 94.50 105 LYS A C 1
ATOM 887 O O . LYS A 1 105 ? -3.197 7.377 -1.974 1.00 94.50 105 LYS A O 1
ATOM 892 N N . LEU A 1 106 ? -1.287 6.488 -2.728 1.00 94.00 106 LEU A N 1
ATOM 893 C CA . LEU A 1 106 ? -0.624 6.471 -1.417 1.00 94.00 106 LEU A CA 1
ATOM 894 C C . LEU A 1 106 ? -0.391 7.876 -0.854 1.00 94.00 106 LEU A C 1
ATOM 896 O O . LEU A 1 106 ? -0.549 8.093 0.348 1.00 94.00 106 LEU A O 1
ATOM 900 N N . LEU A 1 107 ? 0.013 8.821 -1.703 1.00 94.06 107 LEU A N 1
ATOM 901 C CA . LEU A 1 107 ? 0.273 10.199 -1.293 1.00 94.06 107 LEU A CA 1
ATOM 902 C C . LEU A 1 107 ? -1.012 10.889 -0.829 1.00 94.06 107 LEU A C 1
ATOM 904 O O . LEU A 1 107 ? -1.014 11.516 0.229 1.00 94.06 107 LEU A O 1
ATOM 908 N N . GLU A 1 108 ? -2.102 10.709 -1.572 1.00 95.06 108 GLU A N 1
ATOM 909 C CA . GLU A 1 108 ? -3.409 11.312 -1.284 1.00 95.06 108 GLU A CA 1
ATOM 910 C C . GLU A 1 108 ? -4.203 10.573 -0.198 1.00 95.06 108 GLU A C 1
ATOM 912 O O . GLU A 1 108 ? -5.168 11.118 0.335 1.00 95.06 108 GLU A O 1
ATOM 917 N N . TYR A 1 109 ? -3.788 9.353 0.152 1.00 95.12 109 TYR A N 1
ATOM 918 C CA . TYR A 1 109 ? -4.502 8.490 1.083 1.00 95.12 109 TYR A CA 1
ATOM 919 C C . TYR A 1 109 ? -4.689 9.111 2.469 1.00 95.12 109 TYR A C 1
ATOM 921 O O . TYR A 1 109 ? -3.711 9.525 3.115 1.00 95.12 109 TYR A O 1
ATOM 929 N N . LYS A 1 110 ? -5.934 9.048 2.956 1.00 92.62 110 LYS A N 1
ATOM 930 C CA . LYS A 1 110 ? -6.314 9.362 4.334 1.00 92.62 110 LYS A CA 1
ATOM 931 C C . LYS A 1 110 ? -6.781 8.108 5.069 1.00 92.62 110 LYS A C 1
ATOM 933 O O . LYS A 1 110 ? -7.485 7.265 4.519 1.00 92.62 110 LYS A O 1
ATOM 938 N N . ASP A 1 111 ? -6.421 8.020 6.344 1.00 91.00 111 ASP A N 1
ATOM 939 C CA . ASP A 1 111 ? -6.764 6.889 7.205 1.00 91.00 111 ASP A CA 1
ATOM 940 C C . ASP A 1 111 ? -8.263 6.562 7.186 1.00 91.00 111 ASP A C 1
ATOM 942 O O . ASP A 1 111 ? -9.108 7.419 7.449 1.00 91.00 111 ASP A O 1
ATOM 946 N N . GLY A 1 112 ? -8.590 5.291 6.944 1.00 85.81 112 GLY A N 1
ATOM 947 C CA . GLY A 1 112 ? -9.973 4.815 6.919 1.00 85.81 112 GLY A CA 1
ATOM 948 C C . GLY A 1 112 ? -10.666 4.951 5.565 1.00 85.81 112 GLY A C 1
ATOM 949 O O . GLY A 1 112 ? -11.744 4.376 5.395 1.00 85.81 112 GLY A O 1
ATOM 950 N N . GLU A 1 113 ? -10.071 5.656 4.598 1.00 90.81 113 GLU A N 1
ATOM 951 C CA . GLU A 1 113 ? -10.580 5.678 3.228 1.00 90.81 113 GLU A CA 1
ATOM 952 C C . GLU A 1 113 ? -10.347 4.328 2.549 1.00 90.81 113 GLU A C 1
ATOM 954 O O . GLU A 1 113 ? -9.392 3.617 2.830 1.00 90.81 113 GLU A O 1
ATOM 959 N N . ILE A 1 114 ? -11.244 3.938 1.650 1.00 89.00 114 ILE A N 1
ATOM 960 C CA . ILE A 1 114 ? -11.082 2.699 0.889 1.00 89.00 114 ILE A CA 1
ATOM 961 C C . ILE A 1 114 ? -10.721 3.082 -0.529 1.00 89.00 114 ILE A C 1
ATOM 963 O O . ILE A 1 114 ? -11.541 3.650 -1.253 1.00 89.00 114 ILE A O 1
ATOM 967 N N . VAL A 1 115 ? -9.519 2.709 -0.943 1.00 90.62 115 VAL A N 1
ATOM 968 C CA . VAL A 1 115 ? -9.057 2.920 -2.308 1.00 90.62 115 VAL A CA 1
ATOM 969 C C . VAL A 1 115 ? -9.089 1.585 -3.029 1.00 90.62 115 VAL A C 1
ATOM 971 O O . VAL A 1 115 ? -8.383 0.642 -2.680 1.00 90.62 115 VAL A O 1
ATOM 974 N N . LYS A 1 116 ? -9.943 1.494 -4.048 1.00 85.31 116 LYS A N 1
ATOM 975 C CA . LYS A 1 116 ? -10.021 0.302 -4.891 1.00 85.31 116 LYS A CA 1
ATOM 976 C C . LYS A 1 116 ? -8.994 0.389 -6.007 1.00 85.31 116 LYS A C 1
ATOM 978 O O . LYS A 1 116 ? -8.875 1.414 -6.685 1.00 85.31 116 LYS A O 1
ATOM 983 N N . PHE A 1 117 ? -8.320 -0.722 -6.249 1.00 78.62 117 PHE A N 1
ATOM 984 C CA . PHE A 1 117 ? -7.525 -0.904 -7.450 1.00 78.62 117 PHE A CA 1
ATOM 985 C C . PHE A 1 117 ? -8.361 -1.658 -8.486 1.00 78.62 117 PHE A C 1
ATOM 987 O O . PHE A 1 117 ? -9.015 -2.644 -8.141 1.00 78.62 117 PHE A O 1
ATOM 994 N N . PRO A 1 118 ? -8.419 -1.185 -9.743 1.00 70.69 118 PRO A N 1
ATOM 995 C CA . PRO A 1 118 ? -9.091 -1.934 -10.791 1.00 70.69 118 PRO A CA 1
ATOM 996 C C . PRO A 1 118 ? -8.377 -3.275 -10.967 1.00 70.69 118 PRO A C 1
ATOM 998 O O . PRO A 1 118 ? -7.155 -3.317 -11.116 1.00 70.69 118 PRO A O 1
ATOM 1001 N N . TRP A 1 119 ? -9.144 -4.366 -10.944 1.00 58.16 119 TRP A N 1
ATOM 1002 C CA . TRP A 1 119 ? -8.614 -5.679 -11.287 1.00 58.16 119 TRP A CA 1
ATOM 1003 C C . TRP A 1 119 ? -8.151 -5.643 -12.742 1.00 58.16 119 TRP A C 1
ATOM 1005 O O . TRP A 1 119 ? -8.929 -5.296 -13.633 1.00 58.16 119 TRP A O 1
ATOM 1015 N N . VAL A 1 120 ? -6.877 -5.950 -12.976 1.00 60.78 120 VAL A N 1
ATOM 1016 C CA . VAL A 1 120 ? -6.335 -6.075 -14.328 1.00 60.78 120 VAL A CA 1
ATOM 1017 C C . VAL A 1 120 ? -6.510 -7.533 -14.729 1.00 60.78 120 VAL A C 1
ATOM 1019 O O . VAL A 1 120 ? -5.910 -8.388 -14.074 1.00 60.78 120 VAL A O 1
ATOM 1022 N N . PRO A 1 121 ? -7.319 -7.844 -15.756 1.00 48.47 121 PRO A N 1
ATOM 1023 C CA . PRO A 1 121 ? -7.462 -9.212 -16.206 1.00 48.47 121 PRO A CA 1
ATOM 1024 C C . PRO A 1 121 ? -6.113 -9.777 -16.610 1.00 48.47 121 PRO A C 1
ATOM 1026 O O . PRO A 1 121 ? -5.349 -9.135 -17.337 1.00 48.47 121 PRO A O 1
ATOM 1029 N N . GLU A 1 122 ? -5.826 -10.995 -16.166 1.00 47.66 122 GLU A N 1
ATOM 1030 C CA . GLU A 1 122 ? -4.779 -11.780 -16.794 1.00 47.66 122 GLU A CA 1
ATOM 1031 C C . GLU A 1 122 ? -5.215 -12.010 -18.244 1.00 47.66 122 GLU A C 1
ATOM 1033 O O . GLU A 1 122 ? -6.134 -12.779 -18.500 1.00 47.66 122 GLU A O 1
ATOM 1038 N N . GLY A 1 123 ? -4.616 -11.280 -19.190 1.00 46.28 123 GLY A N 1
ATOM 1039 C CA . GLY A 1 123 ? -4.910 -11.458 -20.612 1.00 46.28 123 GLY A CA 1
ATOM 1040 C C . GLY A 1 123 ? -4.761 -12.931 -21.003 1.00 46.28 123 GLY A C 1
ATOM 1041 O O . GLY A 1 123 ? -3.750 -13.548 -20.637 1.00 46.28 123 GLY A O 1
ATOM 1042 N N . ASN A 1 124 ? -5.788 -13.466 -21.673 1.00 34.44 124 ASN A N 1
ATOM 1043 C CA . ASN A 1 124 ? -5.800 -14.802 -22.278 1.00 34.44 124 ASN A CA 1
ATOM 1044 C C . ASN A 1 124 ? -4.615 -14.979 -23.230 1.00 34.44 124 ASN A C 1
ATOM 1046 O O . ASN A 1 124 ? -4.393 -14.063 -24.054 1.00 34.44 124 ASN A O 1
#

Radius of gyration: 19.02 Å; chains: 1; bounding box: 68×26×37 Å

Secondary structure (DSSP, 8-state):
--TT--GGGTTS--HHHHHHHHHHHHHHHHHHHTHHHHHHHHHHTT-HHHHHHHHHHHHHHT----HHHHHHHHHHT-----TT----SS-HHHHHHHHHHHHHHH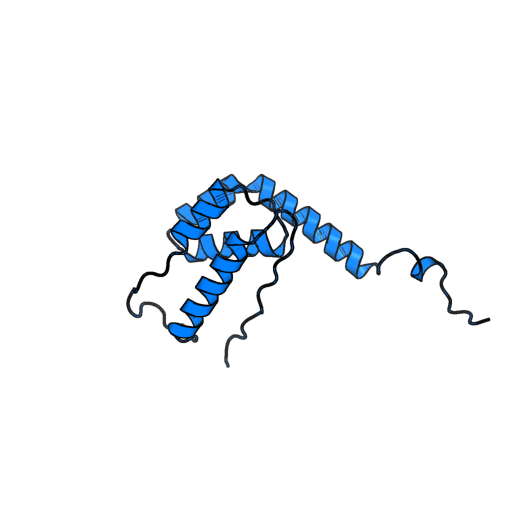HH--TT---PPPP-----

Sequence (124 aa):
MDPDFNYYDLEMGSPKEERRTFHRKFNGRLINRCYNELIQCAHQSNSRFAFHALGVIILEYGAKMPDEIKKLIIENSRWIDGRNRFKHKLAPTERKKYLFDFIAKLLEYKDGEIVKFPWVPEGN

Foldseek 3Di:
DDPPPDPVPPPDPDPVVVVVLVVLVVQLVVCQVCVVVLVVVLVVVVDLVSLVVNLLSCQQSLHAQPPVSLVVSLVSLDDDPDDDPDPDPDDPVVVVVLSVVSNVCSVPDDRNHHDDDDDDDPDD